Protein AF-A0A941VGS5-F1 (afdb_monomer)

Sequence (89 aa):
KSHELIKIRVLGDDRTARAGLIDAICTQLEAAAVQHIGKILVIFRPRPDDAPAPRTADTAAGKKNTGTLARRPRPRNAPRRTKRSFQSS

Radius of gyration: 24.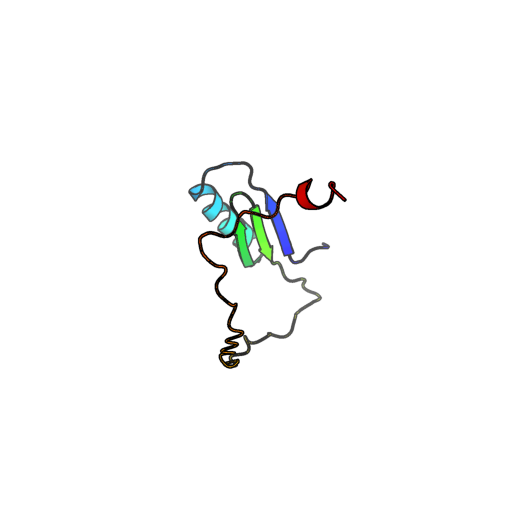69 Å; Cα contacts (8 Å, |Δi|>4): 60; chains: 1; bounding box: 46×48×60 Å

Foldseek 3Di:
DPDFKDKDFADDQDPVVVVVVVVVCCVVQVWAFDDDDRRITIIGHDDPVDDDDDPPPPPDDDDDPPPPPPPPDDPPDDDDPDPCVVVDD

Solvent-accessible surface area (backbone atoms only — not comparable to full-atom values): 6129 Å² total; per-residue (Å²): 138,91,69,43,72,44,81,45,76,57,92,66,86,60,64,67,63,49,56,54,50,52,53,53,49,24,68,76,64,71,27,48,83,74,50,72,60,93,48,33,39,34,35,36,32,82,54,91,89,58,76,75,75,83,78,69,79,79,86,65,94,76,72,88,78,86,72,81,71,78,72,76,79,74,67,96,81,65,79,80,86,53,87,69,78,78,74,78,128

Structure (mmCIF, N/CA/C/O backbone):
data_AF-A0A941VGS5-F1
#
_entry.id   AF-A0A941VGS5-F1
#
loop_
_atom_site.group_PDB
_atom_site.id
_atom_site.type_symbol
_atom_site.label_atom_id
_atom_site.label_alt_id
_atom_site.label_comp_id
_atom_site.label_asym_id
_atom_site.label_entity_id
_atom_site.label_seq_id
_atom_site.pdbx_PDB_ins_code
_atom_site.Cartn_x
_atom_site.Cartn_y
_atom_site.Cartn_z
_atom_site.occupancy
_atom_site.B_iso_or_equiv
_atom_site.auth_seq_id
_atom_site.auth_comp_id
_atom_site.auth_asym_id
_atom_site.auth_atom_id
_atom_site.pdbx_PDB_model_num
ATOM 1 N N . LYS A 1 1 ? 2.616 6.996 -16.561 1.00 58.19 1 LYS A N 1
ATOM 2 C CA . LYS A 1 1 ? 2.523 6.319 -15.242 1.00 58.19 1 LYS A CA 1
ATOM 3 C C . LYS A 1 1 ? 3.907 6.391 -14.616 1.00 58.19 1 LYS A C 1
ATOM 5 O O . LYS A 1 1 ? 4.820 5.811 -15.179 1.00 58.19 1 LYS A O 1
ATOM 10 N N . SER A 1 2 ? 4.101 7.198 -13.573 1.00 70.56 2 SER A N 1
ATOM 11 C CA . SER A 1 2 ? 5.438 7.761 -13.304 1.00 70.56 2 SER A CA 1
ATOM 12 C C . SER A 1 2 ? 6.148 7.203 -12.070 1.00 70.56 2 SER A C 1
ATOM 14 O O . SER A 1 2 ? 7.317 7.509 -11.870 1.00 70.56 2 SER A O 1
ATOM 16 N N . HIS A 1 3 ? 5.514 6.349 -11.267 1.00 79.50 3 HIS A N 1
ATOM 17 C CA . HIS A 1 3 ? 6.112 5.846 -10.026 1.00 79.50 3 HIS A CA 1
ATOM 18 C C . HIS A 1 3 ? 5.984 4.329 -9.930 1.00 79.50 3 HIS A C 1
ATOM 20 O O . HIS A 1 3 ? 4.909 3.790 -10.187 1.00 79.50 3 HIS A O 1
ATOM 26 N N . GLU A 1 4 ? 7.087 3.674 -9.574 1.00 85.50 4 GLU A N 1
ATOM 27 C CA . GLU A 1 4 ? 7.151 2.230 -9.323 1.00 85.50 4 GLU A CA 1
ATOM 28 C C . GLU A 1 4 ? 6.777 1.928 -7.870 1.00 85.50 4 GLU A C 1
ATOM 30 O O . GLU A 1 4 ? 5.885 1.130 -7.597 1.00 85.50 4 GLU A O 1
ATOM 35 N N . LEU A 1 5 ? 7.407 2.636 -6.927 1.00 92.00 5 LEU A N 1
ATOM 36 C CA . LEU A 1 5 ? 7.082 2.577 -5.507 1.00 92.00 5 LEU A CA 1
ATOM 37 C C . LEU A 1 5 ? 5.980 3.589 -5.172 1.00 92.00 5 LEU A C 1
ATOM 39 O O . LEU A 1 5 ? 6.138 4.794 -5.375 1.00 92.00 5 LEU A O 1
ATOM 43 N N . ILE A 1 6 ? 4.866 3.100 -4.634 1.00 90.88 6 ILE A N 1
ATOM 44 C CA . ILE A 1 6 ? 3.658 3.883 -4.376 1.00 90.88 6 ILE A CA 1
ATOM 45 C C . ILE A 1 6 ? 3.346 3.838 -2.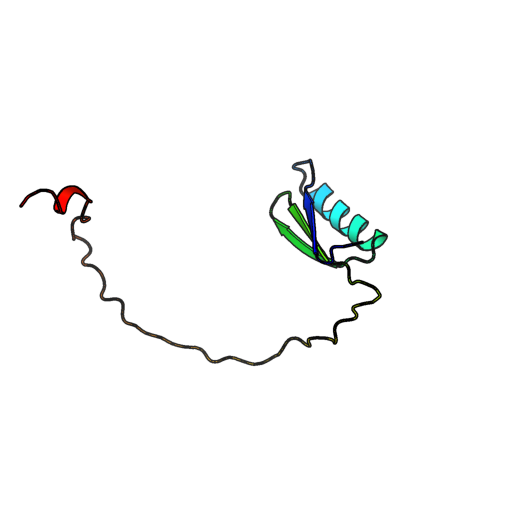881 1.00 90.88 6 ILE A C 1
ATOM 47 O O . ILE A 1 6 ? 3.228 2.769 -2.280 1.00 90.88 6 ILE A O 1
ATOM 51 N N . LYS A 1 7 ? 3.180 5.022 -2.281 1.00 92.94 7 LYS A N 1
ATOM 52 C CA . LYS A 1 7 ? 2.774 5.190 -0.882 1.00 92.94 7 LYS A CA 1
ATOM 53 C C . LYS A 1 7 ? 1.297 5.563 -0.808 1.00 92.94 7 LYS A C 1
ATOM 55 O O . LYS A 1 7 ? 0.923 6.677 -1.165 1.00 92.94 7 LYS A O 1
ATOM 60 N N . ILE A 1 8 ? 0.474 4.658 -0.297 1.00 90.75 8 ILE A N 1
ATOM 61 C CA . ILE A 1 8 ? -0.979 4.814 -0.193 1.00 90.75 8 ILE A CA 1
ATOM 62 C C . ILE A 1 8 ? -1.343 5.088 1.264 1.00 90.75 8 ILE A C 1
ATOM 64 O O . ILE A 1 8 ? -0.866 4.414 2.174 1.00 90.75 8 ILE A O 1
ATOM 68 N N . ARG A 1 9 ? -2.193 6.086 1.507 1.00 92.44 9 ARG A N 1
ATOM 69 C CA . ARG A 1 9 ? -2.723 6.379 2.842 1.00 92.44 9 ARG A CA 1
ATOM 70 C C . ARG A 1 9 ? -4.151 5.857 2.940 1.00 92.44 9 ARG A C 1
ATOM 72 O O . ARG A 1 9 ? -5.021 6.340 2.227 1.00 92.44 9 ARG A O 1
ATOM 79 N N . VAL A 1 10 ? -4.381 4.910 3.843 1.00 90.25 10 VAL A N 1
ATOM 80 C CA . VAL A 1 10 ? -5.717 4.371 4.121 1.00 90.25 10 VAL A CA 1
ATOM 81 C C . VAL A 1 10 ? -6.410 5.277 5.136 1.00 90.25 10 VAL A C 1
ATOM 83 O O . VAL A 1 10 ? -5.838 5.623 6.173 1.00 90.25 10 VAL A O 1
ATOM 86 N N . LEU A 1 11 ? -7.629 5.701 4.814 1.00 85.69 11 LEU A N 1
ATOM 87 C CA . LEU A 1 11 ? -8.492 6.448 5.722 1.00 85.69 11 LEU A CA 1
ATOM 88 C C . LEU A 1 11 ? -9.294 5.423 6.535 1.00 85.69 11 LEU A C 1
ATOM 90 O O . LEU A 1 11 ? -10.204 4.799 6.006 1.00 85.69 11 LEU A O 1
ATOM 94 N N . GLY A 1 12 ? -8.891 5.193 7.784 1.00 83.38 12 GLY A N 1
ATOM 95 C CA . GLY A 1 12 ? -9.517 4.214 8.676 1.00 83.38 12 GLY A CA 1
ATOM 96 C C . GLY A 1 12 ? -8.509 3.510 9.586 1.00 83.38 12 GLY A C 1
ATOM 97 O O . GLY A 1 12 ? -7.359 3.254 9.203 1.00 83.38 12 GLY A O 1
ATOM 98 N N . ASP A 1 13 ? -8.951 3.188 10.800 1.00 77.12 13 ASP A N 1
ATOM 99 C CA . ASP A 1 13 ? -8.077 2.659 11.852 1.00 77.12 13 ASP A CA 1
ATOM 100 C C . ASP A 1 13 ? -8.141 1.131 11.985 1.00 77.12 13 ASP A C 1
ATOM 102 O O . ASP A 1 13 ? -7.251 0.533 12.600 1.00 77.12 13 ASP A O 1
ATOM 106 N N . ASP A 1 14 ? -9.111 0.484 11.332 1.00 87.38 14 ASP A N 1
ATOM 107 C CA . ASP A 1 14 ? -9.241 -0.970 11.349 1.00 87.38 14 ASP A CA 1
ATOM 108 C C . ASP A 1 14 ? -8.042 -1.653 10.672 1.00 87.38 14 ASP A C 1
ATOM 110 O O . ASP A 1 14 ? -7.674 -1.393 9.521 1.00 87.38 14 ASP A O 1
ATOM 114 N N . ARG A 1 15 ? -7.399 -2.534 11.438 1.00 85.50 15 ARG A N 1
ATOM 115 C CA . ARG A 1 15 ? -6.236 -3.308 11.004 1.00 85.50 15 ARG A CA 1
ATOM 116 C C . ARG A 1 15 ? -6.635 -4.439 10.063 1.00 85.50 15 ARG A C 1
ATOM 118 O O . ARG A 1 15 ? -5.863 -4.747 9.159 1.00 85.50 15 ARG A O 1
ATOM 125 N N . THR A 1 16 ? -7.809 -5.035 10.268 1.00 86.56 16 THR A N 1
ATOM 126 C CA . THR A 1 16 ? -8.263 -6.192 9.488 1.00 86.56 16 THR A CA 1
ATOM 127 C C . THR A 1 16 ? -8.654 -5.774 8.074 1.00 86.56 16 THR A C 1
ATOM 129 O O . THR A 1 16 ? -8.110 -6.316 7.111 1.00 86.56 16 THR A O 1
ATOM 132 N N . ALA A 1 17 ? -9.446 -4.704 7.938 1.00 88.19 17 ALA A N 1
ATOM 133 C CA . ALA A 1 17 ? -9.742 -4.092 6.645 1.00 88.19 17 ALA A CA 1
ATOM 134 C C . ALA A 1 17 ? -8.475 -3.689 5.876 1.00 88.19 17 ALA A C 1
ATOM 136 O O . ALA A 1 17 ? -8.391 -3.871 4.662 1.00 88.19 17 ALA A O 1
ATOM 137 N N . ARG A 1 18 ? -7.448 -3.180 6.570 1.00 88.50 18 ARG A N 1
ATOM 138 C CA . ARG A 1 18 ? -6.196 -2.759 5.927 1.00 88.50 18 ARG A CA 1
ATOM 139 C C . ARG A 1 18 ? -5.445 -3.919 5.274 1.00 88.50 18 ARG A C 1
ATOM 141 O O . ARG A 1 18 ? -4.907 -3.733 4.188 1.00 88.50 18 ARG A O 1
ATOM 148 N N . ALA A 1 19 ? -5.409 -5.085 5.915 1.00 86.75 19 ALA A N 1
ATOM 149 C CA . ALA A 1 19 ? -4.772 -6.269 5.345 1.00 86.75 19 ALA A CA 1
ATOM 150 C C . ALA A 1 19 ? -5.492 -6.728 4.065 1.00 86.75 19 ALA A C 1
ATOM 152 O O . ALA A 1 19 ? -4.836 -6.947 3.050 1.00 86.75 19 ALA A O 1
ATOM 153 N N . GLY A 1 20 ? -6.830 -6.767 4.084 1.00 90.88 20 GLY A N 1
ATOM 154 C CA . GLY A 1 20 ? -7.628 -7.109 2.900 1.00 90.88 20 GLY A CA 1
ATOM 155 C C . GLY A 1 20 ? -7.474 -6.103 1.754 1.00 90.88 20 GLY A C 1
ATOM 156 O O . GLY A 1 20 ? -7.403 -6.490 0.592 1.00 90.88 20 GLY A O 1
ATOM 157 N N . LEU A 1 21 ? -7.344 -4.810 2.069 1.00 89.94 21 LEU A N 1
ATOM 158 C CA . LEU A 1 21 ? -7.098 -3.774 1.062 1.00 89.94 21 LEU A CA 1
ATOM 159 C C . LEU A 1 21 ? -5.742 -3.937 0.368 1.00 89.94 21 LEU A C 1
ATOM 161 O O . LEU A 1 21 ? -5.673 -3.753 -0.843 1.00 89.94 21 LEU A O 1
ATOM 165 N N . ILE A 1 22 ? -4.673 -4.271 1.103 1.00 90.00 22 ILE A N 1
ATOM 166 C CA . ILE A 1 22 ? -3.358 -4.539 0.494 1.00 90.00 22 ILE A CA 1
ATOM 167 C C . ILE A 1 22 ? -3.488 -5.667 -0.530 1.00 90.00 22 ILE A C 1
ATOM 169 O O . ILE A 1 22 ? -3.054 -5.503 -1.666 1.00 90.00 22 ILE A O 1
ATOM 173 N N . ASP A 1 23 ? -4.117 -6.772 -0.133 1.00 90.62 23 ASP A N 1
ATOM 174 C CA . ASP A 1 23 ? -4.253 -7.966 -0.966 1.00 90.62 23 ASP A CA 1
ATOM 175 C C . ASP A 1 23 ? -5.077 -7.697 -2.236 1.00 90.62 23 ASP A C 1
ATOM 177 O O . ASP A 1 23 ? -4.650 -8.002 -3.353 1.00 90.62 23 ASP A O 1
ATOM 181 N N . ALA A 1 24 ? -6.208 -6.999 -2.086 1.00 92.56 24 ALA A N 1
ATOM 182 C CA . ALA A 1 24 ? -7.044 -6.589 -3.209 1.00 92.56 24 ALA A CA 1
ATOM 183 C C . ALA A 1 24 ? -6.295 -5.668 -4.189 1.00 92.56 24 ALA A C 1
ATOM 185 O O . ALA A 1 24 ? -6.360 -5.869 -5.403 1.00 92.56 24 ALA A O 1
ATOM 186 N N . ILE A 1 25 ? -5.550 -4.680 -3.680 1.00 91.50 25 ILE A N 1
ATOM 187 C CA . ILE A 1 25 ? -4.783 -3.738 -4.509 1.00 91.50 25 ILE A CA 1
ATOM 188 C C . ILE A 1 25 ? -3.646 -4.457 -5.244 1.00 91.50 25 ILE A C 1
ATOM 190 O O . ILE A 1 25 ? -3.433 -4.215 -6.434 1.00 91.50 25 ILE A O 1
ATOM 194 N N . CYS A 1 26 ? -2.922 -5.336 -4.551 1.00 91.62 26 CYS A N 1
ATOM 195 C CA . CYS A 1 26 ? -1.845 -6.134 -5.130 1.00 91.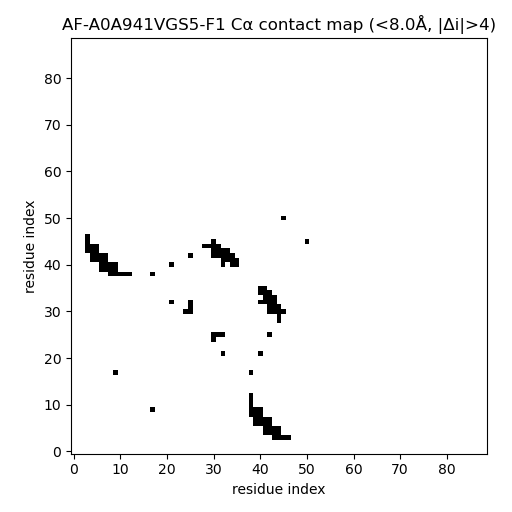62 26 CYS A CA 1
ATOM 196 C C . CYS A 1 26 ? -2.356 -7.025 -6.264 1.00 91.62 26 CYS A C 1
ATOM 198 O O . CYS A 1 26 ? -1.766 -7.025 -7.345 1.00 91.62 26 CYS A O 1
ATOM 200 N N . THR A 1 27 ? -3.492 -7.691 -6.048 1.00 91.50 27 THR A N 1
ATOM 201 C CA . THR A 1 27 ? -4.133 -8.561 -7.042 1.00 91.5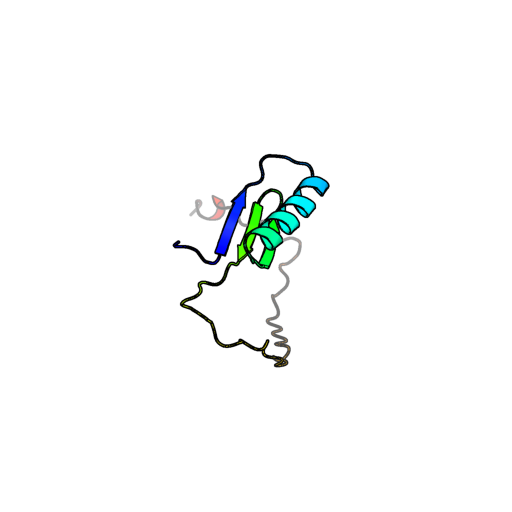0 27 THR A CA 1
ATOM 202 C C . THR A 1 27 ? -4.609 -7.775 -8.266 1.00 91.50 27 THR A C 1
ATOM 204 O O . THR A 1 27 ? -4.347 -8.173 -9.395 1.00 91.50 27 THR A O 1
ATOM 207 N N . GLN A 1 28 ? -5.270 -6.630 -8.072 1.00 91.44 28 GLN A N 1
ATOM 208 C CA . GLN A 1 28 ? -5.822 -5.839 -9.181 1.00 91.44 28 GLN A CA 1
ATOM 209 C C . GLN A 1 28 ? -4.762 -5.119 -10.019 1.00 91.44 28 GLN A C 1
ATOM 211 O O . GLN A 1 28 ? -4.974 -4.862 -11.204 1.00 91.44 28 GLN A O 1
ATOM 216 N N . LEU A 1 29 ? -3.651 -4.710 -9.402 1.00 87.00 29 LEU A N 1
ATOM 217 C CA . LEU A 1 29 ? -2.640 -3.877 -10.056 1.00 87.00 29 LEU A CA 1
ATOM 218 C C . LEU A 1 29 ? -1.364 -4.629 -10.425 1.00 87.00 29 LEU A C 1
ATOM 220 O O . LEU A 1 29 ? -0.450 -3.968 -10.931 1.00 87.00 29 LEU A O 1
ATOM 224 N N . GLU A 1 30 ? -1.313 -5.941 -10.168 1.00 87.69 30 GLU A N 1
ATOM 225 C CA . GLU A 1 30 ? -0.119 -6.786 -10.306 1.00 87.69 30 GLU A CA 1
ATOM 226 C C . GLU A 1 30 ? 1.081 -6.152 -9.585 1.00 87.69 30 GLU A C 1
ATOM 228 O O . GLU A 1 30 ? 2.169 -5.967 -10.132 1.00 87.69 30 GLU A O 1
ATOM 233 N N . ALA A 1 31 ? 0.837 -5.716 -8.348 1.00 90.38 31 ALA A N 1
ATOM 234 C CA . ALA A 1 31 ? 1.808 -5.018 -7.518 1.00 90.38 31 ALA A CA 1
ATOM 235 C C . ALA A 1 31 ? 2.219 -5.887 -6.326 1.00 90.38 31 ALA A C 1
ATOM 237 O O . ALA A 1 31 ? 1.415 -6.635 -5.776 1.00 90.38 31 ALA A O 1
ATOM 238 N N . ALA A 1 32 ? 3.458 -5.741 -5.871 1.00 91.62 32 ALA A N 1
ATOM 239 C CA . ALA A 1 32 ? 3.971 -6.408 -4.684 1.00 91.62 32 ALA A CA 1
ATOM 240 C C . ALA A 1 32 ? 3.801 -5.526 -3.436 1.00 91.62 32 ALA A C 1
ATOM 242 O O . ALA A 1 32 ? 4.092 -4.326 -3.462 1.00 91.62 32 ALA A O 1
ATOM 243 N N . ALA A 1 33 ? 3.372 -6.118 -2.321 1.00 91.94 33 ALA A N 1
ATOM 244 C CA . ALA A 1 33 ? 3.357 -5.446 -1.024 1.00 91.94 33 ALA A CA 1
ATOM 245 C C . ALA A 1 33 ? 4.780 -5.390 -0.446 1.00 91.94 33 ALA A C 1
ATOM 247 O O . ALA A 1 33 ? 5.417 -6.424 -0.269 1.00 91.94 33 ALA A O 1
ATOM 248 N N . VAL A 1 34 ? 5.279 -4.190 -0.134 1.00 91.62 34 VAL A N 1
ATOM 249 C CA . VAL A 1 34 ? 6.639 -4.004 0.406 1.00 91.62 34 VAL A CA 1
ATOM 250 C C . VAL A 1 34 ? 6.602 -3.842 1.922 1.00 91.62 34 VAL A C 1
ATOM 252 O O . VAL A 1 34 ? 7.325 -4.518 2.648 1.00 91.62 34 VAL A O 1
ATOM 255 N N . GLN A 1 35 ? 5.765 -2.929 2.420 1.00 91.56 35 GLN A N 1
ATOM 256 C CA . GLN A 1 35 ? 5.652 -2.652 3.852 1.00 91.56 35 GLN A CA 1
ATOM 257 C C . GLN A 1 35 ? 4.324 -1.962 4.175 1.00 91.56 35 GLN A C 1
ATOM 259 O O . GLN A 1 35 ? 3.730 -1.297 3.326 1.00 91.56 35 GLN A O 1
ATOM 264 N N . HIS A 1 36 ? 3.886 -2.042 5.431 1.00 89.12 36 HIS A N 1
ATOM 265 C CA . HIS A 1 36 ? 2.888 -1.125 5.969 1.00 89.12 36 HIS A CA 1
ATOM 266 C C . HIS A 1 36 ? 3.389 -0.493 7.273 1.00 89.12 36 HIS A C 1
ATOM 268 O O . HIS A 1 36 ? 3.991 -1.163 8.109 1.00 89.12 36 HIS A O 1
ATOM 274 N N . ILE A 1 37 ? 3.136 0.804 7.451 1.00 88.69 37 ILE A N 1
ATOM 275 C CA . ILE A 1 37 ? 3.481 1.561 8.660 1.00 88.69 37 ILE A CA 1
ATOM 276 C C . ILE A 1 37 ? 2.215 2.265 9.138 1.00 88.69 37 ILE A C 1
ATOM 278 O O . ILE A 1 37 ? 1.811 3.303 8.605 1.00 88.69 37 ILE A O 1
ATOM 282 N N . GLY A 1 38 ? 1.551 1.680 10.136 1.00 90.00 38 GLY A N 1
AT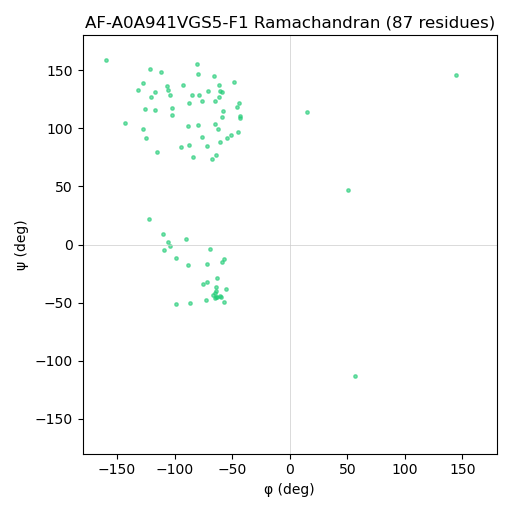OM 283 C CA . GLY A 1 38 ? 0.261 2.170 10.619 1.00 90.00 38 GLY A CA 1
ATOM 284 C C . GLY A 1 38 ? -0.764 2.237 9.482 1.00 90.00 38 GLY A C 1
ATOM 285 O O . GLY A 1 38 ? -1.144 1.211 8.928 1.00 90.00 38 GLY A O 1
ATOM 286 N N . LYS A 1 39 ? -1.186 3.454 9.123 1.00 90.81 39 LYS A N 1
ATOM 287 C CA . LYS A 1 39 ? -2.159 3.739 8.049 1.00 90.81 39 LYS A CA 1
ATOM 288 C C . LYS A 1 39 ? -1.551 3.950 6.659 1.00 90.81 39 LYS A C 1
ATOM 290 O O . LYS A 1 39 ? -2.256 4.340 5.730 1.00 90.81 39 LYS A O 1
ATOM 295 N N . ILE A 1 40 ? -0.242 3.769 6.525 1.00 92.44 40 ILE A N 1
ATOM 296 C CA . ILE A 1 40 ? 0.473 3.917 5.261 1.00 92.44 40 ILE A CA 1
ATOM 297 C C . ILE A 1 40 ? 0.799 2.532 4.713 1.00 92.44 40 ILE A C 1
ATOM 299 O O . ILE A 1 40 ? 1.397 1.720 5.415 1.00 92.44 40 ILE A O 1
ATOM 303 N N . LEU A 1 41 ? 0.443 2.297 3.455 1.00 91.56 41 LEU A N 1
ATOM 304 C CA . LEU A 1 41 ? 0.803 1.118 2.679 1.00 91.56 41 LEU A CA 1
ATOM 305 C C . LEU A 1 41 ? 1.860 1.505 1.652 1.00 91.56 41 LEU A C 1
ATOM 307 O O . LEU A 1 41 ? 1.747 2.545 1.004 1.00 91.56 41 LEU A O 1
ATOM 311 N N . VAL A 1 42 ? 2.879 0.672 1.506 1.00 92.75 42 VAL A N 1
ATOM 312 C CA . VAL A 1 42 ? 3.924 0.821 0.498 1.00 92.75 42 VAL A CA 1
ATOM 313 C C . VAL A 1 42 ? 3.846 -0.389 -0.424 1.00 92.75 42 VAL A C 1
ATOM 315 O O . VAL A 1 42 ? 4.063 -1.519 0.018 1.00 92.75 42 VAL A O 1
ATOM 318 N N . ILE A 1 43 ? 3.529 -0.141 -1.695 1.00 93.06 43 ILE A N 1
ATOM 319 C CA . ILE A 1 43 ? 3.452 -1.166 -2.742 1.00 93.06 43 ILE A CA 1
ATOM 320 C C . ILE A 1 43 ? 4.424 -0.835 -3.873 1.00 93.06 43 ILE A C 1
ATOM 322 O O . ILE A 1 43 ? 4.708 0.335 -4.130 1.00 93.06 43 ILE A O 1
ATOM 326 N N . PHE A 1 44 ? 4.917 -1.860 -4.554 1.00 91.62 44 PHE A N 1
ATOM 327 C CA . PHE A 1 44 ? 5.800 -1.739 -5.704 1.00 91.62 44 PHE A CA 1
ATOM 328 C C . PHE A 1 44 ? 5.127 -2.322 -6.939 1.00 91.62 44 PHE A C 1
ATOM 330 O O . PHE A 1 44 ? 4.628 -3.445 -6.905 1.00 91.62 44 PHE A O 1
ATOM 337 N N . ARG A 1 45 ? 5.138 -1.575 -8.039 1.00 89.44 45 ARG A N 1
ATOM 338 C CA . ARG A 1 45 ? 4.680 -2.046 -9.341 1.00 89.44 45 ARG A CA 1
ATOM 339 C C . ARG A 1 45 ? 5.791 -1.839 -10.375 1.00 89.44 45 ARG A C 1
ATOM 341 O O . ARG A 1 45 ? 6.116 -0.680 -10.645 1.00 89.44 45 ARG A O 1
ATOM 348 N N . PRO A 1 46 ? 6.337 -2.913 -10.973 1.00 83.69 46 PRO A N 1
ATOM 349 C CA . PRO A 1 46 ? 7.348 -2.784 -12.015 1.00 83.69 46 PRO A CA 1
ATOM 350 C C . PRO A 1 46 ? 6.749 -2.120 -13.260 1.00 83.69 46 PRO A C 1
ATOM 352 O O . PRO A 1 46 ? 5.568 -2.305 -13.584 1.00 83.69 46 PRO A O 1
ATOM 355 N N . ARG A 1 47 ? 7.554 -1.311 -13.953 1.00 80.75 47 ARG A N 1
ATOM 356 C CA . ARG A 1 47 ? 7.189 -0.794 -15.274 1.00 80.75 47 ARG A CA 1
ATOM 357 C C . ARG A 1 47 ? 7.449 -1.869 -16.331 1.00 80.75 47 ARG A C 1
ATOM 359 O O . ARG A 1 47 ? 8.405 -2.620 -16.190 1.00 80.75 47 ARG A O 1
ATOM 366 N N . PRO A 1 48 ? 6.636 -1.925 -17.397 1.00 69.94 48 PRO A N 1
ATOM 367 C CA . PRO A 1 48 ? 6.870 -2.863 -18.492 1.00 69.94 48 PRO A CA 1
ATOM 368 C C . PRO A 1 48 ? 8.194 -2.595 -19.231 1.00 69.94 48 PRO A C 1
ATOM 370 O O . PRO A 1 48 ? 8.797 -3.540 -19.724 1.00 69.94 48 PRO A O 1
ATOM 373 N N . ASP A 1 49 ? 8.664 -1.342 -19.264 1.00 66.75 49 ASP A N 1
ATOM 374 C CA . ASP A 1 49 ? 9.878 -0.947 -20.000 1.00 66.75 49 ASP A CA 1
ATOM 375 C C . ASP A 1 49 ? 11.175 -1.080 -19.179 1.00 66.75 49 ASP A C 1
ATOM 377 O O . ASP A 1 49 ? 12.263 -1.150 -19.744 1.00 66.75 49 ASP A O 1
ATOM 381 N N . ASP A 1 50 ? 11.065 -1.164 -17.851 1.00 60.25 50 ASP A N 1
ATOM 382 C CA . ASP A 1 50 ? 12.185 -1.329 -16.925 1.00 60.25 50 ASP A CA 1
ATOM 383 C C . ASP A 1 50 ? 12.035 -2.692 -16.239 1.00 60.25 50 ASP A C 1
ATOM 385 O O . ASP A 1 50 ? 11.532 -2.793 -15.121 1.00 60.25 50 ASP A O 1
ATOM 389 N N . ALA A 1 51 ? 12.429 -3.770 -16.918 1.00 54.97 51 ALA A N 1
ATOM 390 C CA . ALA A 1 51 ? 12.632 -5.063 -16.273 1.00 54.97 51 ALA A CA 1
ATOM 391 C C . ALA A 1 51 ? 14.006 -5.045 -15.577 1.00 54.97 51 ALA A C 1
ATOM 393 O O . ALA A 1 51 ? 15.029 -5.164 -16.259 1.00 54.97 51 ALA A O 1
ATOM 394 N N . PRO A 1 52 ? 14.104 -4.885 -14.242 1.00 59.62 52 PRO A N 1
ATOM 395 C CA . PRO A 1 52 ? 15.389 -5.017 -13.584 1.00 59.62 52 PRO A CA 1
ATOM 396 C C . PRO A 1 52 ? 15.808 -6.488 -13.603 1.00 59.62 52 PRO A C 1
ATOM 398 O O . PRO A 1 52 ? 15.040 -7.379 -13.235 1.00 59.62 52 PRO A O 1
ATOM 401 N N . ALA A 1 53 ? 17.057 -6.736 -14.002 1.00 56.38 53 ALA A N 1
ATOM 402 C CA . ALA A 1 53 ? 17.714 -8.019 -13.801 1.00 56.38 53 ALA A CA 1
ATOM 403 C C . ALA A 1 53 ? 17.533 -8.470 -12.337 1.00 56.38 53 ALA A C 1
ATOM 405 O O . ALA A 1 53 ? 17.624 -7.630 -11.430 1.00 56.38 53 ALA A O 1
ATOM 406 N N . PRO A 1 54 ? 17.282 -9.766 -12.080 1.00 53.00 54 PRO A N 1
ATOM 407 C CA . PRO A 1 54 ? 17.094 -10.266 -10.730 1.00 53.00 54 PRO A CA 1
ATOM 408 C C . PRO A 1 54 ? 18.353 -9.955 -9.922 1.00 53.00 54 PRO A C 1
ATOM 410 O O . PRO A 1 54 ? 19.406 -10.555 -10.128 1.00 53.00 54 PRO A O 1
ATOM 413 N N . ARG A 1 55 ? 18.253 -9.016 -8.978 1.00 58.25 55 ARG A N 1
ATOM 414 C CA . ARG A 1 55 ? 19.206 -8.951 -7.874 1.00 58.25 55 ARG A CA 1
ATOM 415 C C . ARG A 1 55 ? 18.864 -10.132 -6.984 1.00 58.25 55 ARG A C 1
ATOM 417 O O . ARG A 1 55 ? 18.057 -10.020 -6.065 1.00 58.25 55 ARG A O 1
ATOM 424 N N . THR A 1 56 ? 19.412 -11.293 -7.338 1.00 40.31 56 THR A N 1
ATOM 425 C CA . THR A 1 56 ? 19.556 -12.411 -6.414 1.00 40.31 56 THR A CA 1
ATOM 426 C C . THR A 1 56 ? 20.105 -11.826 -5.133 1.00 40.31 56 THR A C 1
ATOM 428 O O . THR A 1 56 ? 21.172 -11.214 -5.171 1.00 40.31 56 THR A O 1
ATOM 431 N N . ALA A 1 57 ? 19.340 -11.962 -4.052 1.00 53.53 57 ALA A N 1
ATOM 432 C CA . ALA A 1 57 ? 19.808 -11.681 -2.714 1.00 53.53 57 ALA A CA 1
ATOM 433 C C . ALA A 1 57 ? 21.207 -12.282 -2.587 1.00 53.53 57 ALA A C 1
ATOM 435 O O . ALA A 1 57 ? 21.385 -13.498 -2.644 1.00 53.53 57 ALA A O 1
ATOM 436 N N . ASP A 1 58 ? 22.195 -11.406 -2.508 1.00 47.50 58 ASP A N 1
ATOM 437 C CA . ASP A 1 58 ? 23.564 -11.713 -2.184 1.00 47.50 58 ASP A CA 1
ATOM 438 C C . ASP A 1 58 ? 23.568 -12.333 -0.785 1.00 47.50 58 ASP A C 1
ATOM 440 O O . ASP A 1 58 ? 23.704 -11.684 0.249 1.00 47.50 58 ASP A O 1
ATOM 444 N N . THR A 1 59 ? 23.402 -13.653 -0.756 1.00 51.78 59 THR A N 1
ATOM 445 C CA . THR A 1 59 ? 23.988 -14.510 0.262 1.00 51.78 59 THR A CA 1
ATOM 446 C C . THR A 1 59 ? 25.487 -14.242 0.275 1.00 51.78 59 THR A C 1
ATOM 448 O O . THR A 1 59 ? 26.251 -14.862 -0.457 1.00 51.78 59 THR A O 1
ATOM 451 N N . ALA A 1 60 ? 25.913 -13.309 1.118 1.00 47.59 60 ALA A N 1
ATOM 452 C CA . ALA A 1 60 ? 27.300 -13.178 1.516 1.00 47.59 60 ALA A CA 1
ATOM 453 C C . ALA A 1 60 ? 27.363 -12.771 2.988 1.00 47.59 60 ALA A C 1
ATOM 455 O O . ALA A 1 60 ? 27.114 -11.634 3.380 1.00 47.59 60 ALA A O 1
ATOM 456 N N . ALA A 1 61 ? 27.715 -13.757 3.805 1.00 50.28 61 ALA A N 1
ATOM 457 C CA . ALA A 1 61 ? 28.210 -13.606 5.158 1.00 50.28 61 ALA A CA 1
ATOM 458 C C . ALA A 1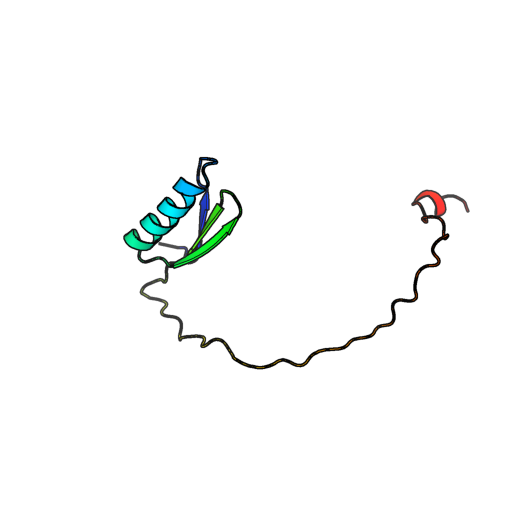 61 ? 29.267 -12.483 5.249 1.00 50.28 61 ALA A C 1
ATOM 460 O O . ALA A 1 61 ? 30.453 -12.690 5.004 1.00 50.28 61 ALA A O 1
ATOM 461 N N . GLY A 1 62 ? 28.835 -11.287 5.643 1.00 42.41 62 GLY A N 1
ATOM 462 C CA . GLY A 1 62 ? 29.689 -10.136 5.922 1.00 42.41 62 GLY A CA 1
ATOM 463 C C . GLY A 1 62 ? 30.036 -10.053 7.406 1.00 42.41 62 GLY A C 1
ATOM 464 O O . GLY A 1 62 ? 29.351 -9.389 8.172 1.00 42.41 62 GLY A O 1
ATOM 465 N N . LYS A 1 63 ? 31.074 -10.797 7.799 1.00 47.31 63 LYS A N 1
ATOM 466 C CA . LYS A 1 63 ? 31.952 -10.645 8.977 1.00 47.31 63 LYS A CA 1
ATOM 467 C C . LYS A 1 63 ? 31.477 -9.704 10.109 1.00 47.31 63 LYS A C 1
ATOM 469 O O . LYS A 1 63 ? 31.519 -8.484 9.993 1.00 47.31 63 LYS A O 1
ATOM 474 N N . LYS A 1 64 ? 31.207 -10.304 11.276 1.00 48.41 64 LYS A N 1
ATOM 475 C CA . LYS A 1 64 ? 31.145 -9.654 12.598 1.00 48.41 64 LYS A CA 1
ATOM 476 C C . LYS A 1 64 ? 32.315 -8.672 12.763 1.00 48.41 64 LYS A C 1
ATOM 478 O O . LYS A 1 64 ? 33.456 -9.091 12.946 1.00 48.41 64 LYS A O 1
ATOM 483 N N . ASN A 1 65 ? 32.038 -7.378 12.743 1.00 51.84 65 ASN A N 1
ATOM 484 C CA . ASN A 1 65 ? 32.945 -6.347 13.221 1.00 51.84 65 ASN A CA 1
ATOM 485 C C . ASN A 1 65 ? 32.700 -6.155 14.722 1.00 51.84 65 ASN A C 1
ATOM 487 O O . ASN A 1 65 ? 31.945 -5.290 15.159 1.00 51.84 65 ASN A O 1
ATOM 491 N N . THR A 1 66 ? 33.371 -6.981 15.528 1.00 47.72 66 THR A N 1
ATOM 492 C CA . THR A 1 66 ? 33.638 -6.697 16.943 1.00 47.72 66 THR A CA 1
ATOM 493 C C . THR A 1 66 ? 34.539 -5.466 17.035 1.00 47.72 66 THR A C 1
ATOM 495 O O . THR A 1 66 ? 35.746 -5.559 17.235 1.00 47.72 66 THR A O 1
ATOM 498 N N . GLY A 1 67 ? 33.943 -4.293 16.843 1.00 47.00 67 GLY A N 1
ATOM 499 C CA . GLY A 1 67 ? 34.539 -3.010 17.168 1.00 47.00 67 GLY A CA 1
ATOM 500 C C . GLY A 1 67 ? 34.308 -2.710 18.642 1.00 47.00 67 GLY A C 1
ATOM 501 O O . GLY A 1 67 ? 33.462 -1.887 18.980 1.00 47.00 67 GLY A O 1
ATOM 502 N N . THR A 1 68 ? 35.051 -3.365 19.535 1.00 52.75 68 THR A N 1
ATOM 503 C CA . THR A 1 68 ? 35.239 -2.888 20.913 1.00 52.75 68 THR A CA 1
ATOM 504 C C . THR A 1 68 ? 36.061 -1.600 20.886 1.00 52.75 68 THR A C 1
ATOM 506 O O . THR A 1 68 ? 37.224 -1.563 21.269 1.00 52.75 68 THR A O 1
ATOM 509 N N . LEU A 1 69 ? 35.441 -0.501 20.455 1.00 57.72 69 LEU A N 1
ATOM 510 C CA . LEU A 1 69 ? 35.823 0.822 20.928 1.00 57.72 69 LEU A CA 1
ATOM 511 C C . LEU A 1 69 ? 35.240 0.933 22.330 1.00 57.72 69 LEU A C 1
ATOM 513 O O . LEU A 1 69 ? 34.070 1.269 22.514 1.00 57.72 69 LEU A O 1
ATOM 517 N N . ALA A 1 70 ? 36.060 0.559 23.312 1.00 56.09 70 ALA A N 1
ATOM 518 C CA . ALA A 1 70 ? 35.783 0.715 24.727 1.00 56.09 70 ALA A CA 1
ATOM 519 C C . ALA A 1 70 ? 35.361 2.167 25.009 1.00 56.09 70 ALA A C 1
ATOM 521 O O . ALA A 1 70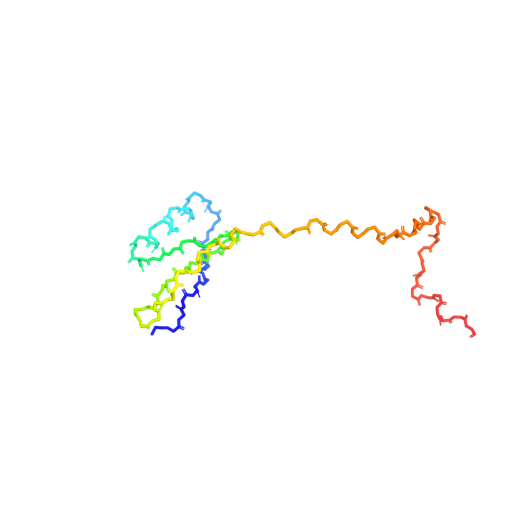 ? 36.182 3.060 25.217 1.00 56.09 70 ALA A O 1
ATOM 522 N N . ARG A 1 71 ? 34.048 2.424 25.008 1.00 59.03 71 ARG A N 1
ATOM 523 C CA . ARG A 1 71 ? 33.488 3.658 25.549 1.00 59.03 71 ARG A CA 1
ATOM 524 C C . ARG A 1 71 ? 33.792 3.620 27.038 1.00 59.03 71 ARG A C 1
ATOM 526 O O . ARG A 1 71 ? 33.144 2.874 27.768 1.00 59.03 71 ARG A O 1
ATOM 533 N N . ARG A 1 72 ? 34.787 4.402 27.477 1.00 60.19 72 ARG A N 1
ATOM 534 C CA . ARG A 1 72 ? 35.063 4.625 28.904 1.00 60.19 72 ARG A CA 1
ATOM 535 C C . ARG A 1 72 ? 33.720 4.878 29.605 1.00 60.19 72 ARG A C 1
ATOM 537 O O . ARG A 1 72 ? 32.996 5.787 29.175 1.00 60.19 72 ARG A O 1
ATOM 544 N N . PRO A 1 73 ? 33.340 4.083 30.620 1.00 62.38 73 PRO A N 1
ATOM 545 C CA . PRO A 1 73 ? 32.089 4.309 31.319 1.00 62.38 73 PRO A CA 1
ATOM 546 C C . PRO A 1 73 ? 32.159 5.691 31.965 1.00 62.38 73 PRO A C 1
ATOM 548 O O . PRO A 1 73 ? 33.116 6.021 32.666 1.00 62.38 73 PRO A O 1
ATOM 551 N N . ARG A 1 74 ? 31.158 6.533 31.691 1.00 60.09 74 ARG A N 1
ATOM 552 C CA . ARG A 1 74 ? 31.001 7.796 32.417 1.00 60.09 74 ARG A CA 1
ATOM 553 C C . ARG A 1 74 ? 30.795 7.448 33.897 1.00 60.09 74 ARG A C 1
ATOM 555 O O . ARG A 1 74 ? 29.962 6.578 34.171 1.00 60.09 74 ARG A O 1
ATOM 562 N N . PRO A 1 75 ? 31.509 8.083 34.843 1.00 70.00 75 PRO A N 1
ATOM 563 C CA . PRO A 1 75 ? 31.264 7.840 36.256 1.00 70.00 75 PRO A CA 1
ATOM 564 C C . PRO A 1 75 ? 29.807 8.190 36.567 1.00 70.00 75 PRO A C 1
ATOM 566 O O . PRO A 1 75 ? 29.308 9.243 36.165 1.00 70.00 75 PRO A O 1
ATOM 569 N N . ARG A 1 76 ? 29.127 7.272 37.263 1.00 65.81 76 ARG A N 1
ATOM 570 C CA . ARG A 1 76 ? 27.678 7.283 37.541 1.00 65.81 76 ARG A CA 1
ATOM 571 C C . ARG A 1 76 ? 27.194 8.551 38.265 1.00 65.81 76 ARG A C 1
ATOM 573 O O . ARG A 1 76 ? 25.996 8.786 38.304 1.00 65.81 76 ARG A O 1
ATOM 580 N N . ASN A 1 77 ? 28.114 9.366 38.784 1.00 65.19 77 ASN A N 1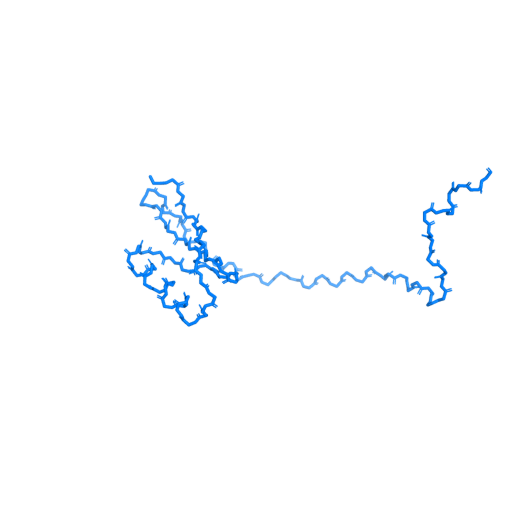
ATOM 581 C CA . ASN A 1 77 ? 27.829 10.534 39.612 1.00 65.19 77 ASN A CA 1
ATOM 582 C C . ASN A 1 77 ? 28.385 11.866 39.063 1.00 65.19 77 ASN A C 1
ATOM 584 O O . ASN A 1 77 ? 28.594 12.808 39.820 1.00 65.19 77 ASN A O 1
ATOM 588 N N . ALA A 1 78 ? 28.665 11.968 37.757 1.00 69.06 78 ALA A N 1
ATOM 589 C CA . ALA A 1 78 ? 29.079 13.244 37.167 1.00 69.06 78 ALA A CA 1
ATOM 590 C C . ALA A 1 78 ? 27.864 14.166 36.926 1.00 69.06 78 ALA A C 1
ATOM 592 O O . ALA A 1 78 ? 26.913 13.739 36.258 1.00 69.06 78 ALA A O 1
ATOM 593 N N . PRO A 1 79 ? 27.883 15.431 37.395 1.00 76.69 79 PRO A N 1
ATOM 594 C CA . PRO A 1 79 ? 26.797 16.365 3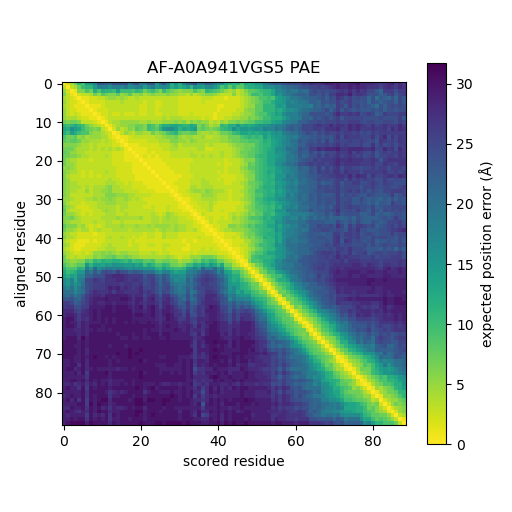7.131 1.00 76.69 79 PRO A CA 1
ATOM 595 C C . PRO A 1 79 ? 26.662 16.608 35.624 1.00 76.69 79 PRO A C 1
ATOM 597 O O . PRO A 1 79 ? 27.648 16.766 34.897 1.00 76.69 79 PRO A O 1
ATOM 600 N N . ARG A 1 80 ? 25.417 16.634 35.133 1.00 71.88 80 ARG A N 1
ATOM 601 C CA . ARG A 1 80 ? 25.116 16.999 33.743 1.00 71.88 80 ARG A CA 1
ATOM 602 C C . ARG A 1 80 ? 25.659 18.402 33.487 1.00 71.88 80 ARG A C 1
ATOM 604 O O . ARG A 1 80 ? 25.163 19.363 34.064 1.00 71.88 80 ARG A O 1
ATOM 611 N N . ARG A 1 81 ? 26.645 18.523 32.595 1.00 71.12 81 ARG A N 1
ATOM 612 C CA . ARG A 1 81 ? 27.135 19.821 32.119 1.00 71.12 81 ARG A CA 1
ATOM 613 C C . ARG A 1 81 ? 25.987 20.538 31.403 1.00 71.12 81 ARG A C 1
ATOM 615 O O . ARG A 1 81 ? 25.648 20.196 30.272 1.00 71.12 81 ARG A O 1
ATOM 622 N N . THR A 1 82 ? 25.334 21.469 32.092 1.00 74.31 82 THR A N 1
ATOM 623 C CA . THR A 1 82 ? 24.263 22.293 31.528 1.00 74.31 82 THR A CA 1
ATOM 624 C C . THR A 1 82 ? 24.868 23.433 30.716 1.00 74.31 82 THR A C 1
ATOM 626 O O . THR A 1 82 ? 25.993 23.867 30.955 1.00 74.31 82 THR A O 1
ATOM 629 N N . LYS A 1 83 ? 24.111 23.956 29.747 1.00 60.25 83 LYS A N 1
ATOM 630 C CA . LYS A 1 83 ? 24.548 25.040 28.849 1.00 60.25 83 LYS A CA 1
ATOM 631 C C . LYS A 1 83 ? 24.949 26.336 29.588 1.00 60.25 83 LYS A C 1
ATOM 633 O O . LYS A 1 83 ? 25.652 27.158 29.015 1.00 60.25 83 LYS A O 1
ATOM 638 N N . ARG A 1 84 ? 24.585 26.479 30.871 1.00 61.72 84 ARG A N 1
ATOM 639 C CA . ARG A 1 84 ? 25.001 27.578 31.763 1.00 61.72 84 ARG A CA 1
ATOM 640 C C . ARG A 1 84 ? 26.464 27.517 32.210 1.00 61.72 84 ARG A C 1
ATOM 642 O O . ARG A 1 84 ? 26.982 28.540 32.632 1.00 61.72 84 ARG A O 1
ATOM 649 N N . SER A 1 85 ? 27.157 26.382 32.076 1.00 65.12 85 SER A N 1
ATOM 650 C CA . SER A 1 85 ? 28.568 26.267 32.490 1.00 65.12 85 SER A CA 1
ATOM 651 C C . SER A 1 85 ? 29.550 27.065 31.619 1.00 65.12 85 SER A C 1
ATOM 653 O O . SER A 1 85 ? 30.746 27.015 31.862 1.00 65.12 85 SER A O 1
ATOM 655 N N . PHE A 1 86 ? 29.072 27.704 30.548 1.00 64.12 86 PHE A N 1
ATOM 656 C CA . PHE A 1 86 ? 29.884 28.490 29.613 1.00 64.12 86 PHE A CA 1
ATOM 657 C C . PHE A 1 86 ? 29.728 30.006 29.803 1.00 64.12 86 PHE A C 1
ATOM 659 O O . PHE A 1 86 ? 30.332 30.761 29.054 1.00 64.12 86 PHE A O 1
ATOM 666 N N . GLN A 1 87 ? 28.891 30.455 30.745 1.00 66.56 87 GLN A N 1
ATOM 667 C CA . GLN A 1 87 ? 28.537 31.874 30.903 1.00 66.56 87 GLN A CA 1
ATOM 668 C C . GLN A 1 87 ? 29.118 32.536 32.161 1.00 66.56 87 GLN A C 1
ATOM 670 O O . GLN A 1 87 ? 28.758 33.668 32.457 1.00 66.56 87 GLN A O 1
ATOM 675 N N . SER A 1 88 ? 30.010 31.869 32.896 1.00 58.22 88 SER A N 1
ATOM 676 C CA . SER A 1 88 ? 30.767 32.500 33.982 1.00 58.22 88 SER A CA 1
ATOM 677 C C . SER A 1 88 ? 32.266 32.313 33.749 1.00 58.22 88 SER A C 1
ATOM 679 O O . SER A 1 88 ? 32.851 31.296 34.133 1.00 58.22 88 SER A O 1
ATOM 681 N N . SER A 1 89 ? 32.862 33.286 33.072 1.00 55.06 89 SER A N 1
ATOM 682 C CA . SER A 1 89 ? 34.278 33.653 33.149 1.00 55.06 89 SER A CA 1
ATOM 683 C C . SER A 1 89 ? 34.331 35.163 33.306 1.00 55.06 89 SER A C 1
ATOM 685 O O . SER A 1 89 ? 33.452 35.817 32.699 1.00 55.06 89 SER A O 1
#

Nearest PDB structures (foldseek):
  1jo0-assembly2_B  TM=9.505E-01  e=4.968E-03  Haemophilus influenzae
  1ln4-assembly1_A  TM=8.877E-01  e=6.857E-03  Escherichia coli
  1rq8-assembly1_A  TM=8.786E-01  e=2.830E-02  Staphylococcus aureus
  9g6k-assembly1_Lh  TM=1.986E-01  e=9.344E+00  Toxoplasma gondii

pLDDT: mean 74.11, std 16.55, range [40.31, 93.06]

Secondary structure (DSSP, 8-state):
---SEEEEE-S---HHHHHHHHHHHHHHHT-EEEEEETTEEEEE---SS-----------------------PPPTT-----GGGGS--

Mean predicted aligned error: 17.07 Å